Protein AF-A0A3C2C5Z8-F1 (afdb_monomer_lite)

Structure (mmCIF, N/CA/C/O backbone):
data_AF-A0A3C2C5Z8-F1
#
_entry.id   AF-A0A3C2C5Z8-F1
#
loop_
_atom_site.group_PDB
_atom_site.id
_atom_site.type_symbol
_atom_site.label_atom_id
_atom_site.label_alt_id
_atom_site.label_comp_id
_atom_site.label_asym_id
_atom_site.label_entity_id
_atom_site.label_seq_id
_atom_site.pdbx_PDB_ins_code
_atom_site.Cartn_x
_atom_site.Cartn_y
_atom_site.Cartn_z
_atom_site.occupancy
_atom_site.B_iso_or_equiv
_atom_site.auth_seq_id
_atom_site.auth_comp_id
_atom_site.auth_asym_id
_atom_site.auth_atom_id
_atom_site.pdbx_PDB_model_num
ATOM 1 N N . ILE A 1 1 ? 2.951 2.034 2.452 1.00 94.69 1 ILE A N 1
ATOM 2 C CA . ILE A 1 1 ? 3.581 2.976 1.496 1.00 94.69 1 ILE A CA 1
ATOM 3 C C . ILE A 1 1 ? 4.366 2.158 0.486 1.00 94.69 1 ILE A C 1
ATOM 5 O O . ILE A 1 1 ? 5.116 1.279 0.901 1.00 94.69 1 ILE A O 1
ATOM 9 N N . VAL A 1 2 ? 4.172 2.436 -0.802 1.00 97.19 2 VAL A N 1
ATOM 10 C CA . VAL A 1 2 ? 4.971 1.914 -1.919 1.00 97.19 2 VAL A CA 1
ATOM 11 C C . VAL A 1 2 ? 5.861 3.039 -2.447 1.00 97.19 2 VAL A C 1
ATOM 13 O O . VAL A 1 2 ? 5.403 4.180 -2.542 1.00 97.19 2 VAL A O 1
ATOM 16 N N . ARG A 1 3 ? 7.126 2.757 -2.771 1.00 97.94 3 ARG A N 1
ATOM 17 C CA . ARG A 1 3 ? 8.051 3.758 -3.323 1.00 97.94 3 ARG A CA 1
ATOM 18 C C . ARG A 1 3 ? 8.942 3.169 -4.412 1.00 97.94 3 ARG A C 1
ATOM 20 O O . ARG A 1 3 ? 9.527 2.109 -4.208 1.00 97.94 3 ARG A O 1
ATOM 27 N N . SER A 1 4 ? 9.100 3.903 -5.511 1.00 97.81 4 SER A N 1
ATOM 28 C CA . SER A 1 4 ? 10.119 3.662 -6.535 1.00 97.81 4 SER A CA 1
ATOM 29 C C . SER A 1 4 ? 10.751 4.990 -6.963 1.00 97.81 4 SER A C 1
ATOM 31 O O . SER A 1 4 ? 10.108 5.840 -7.583 1.00 97.81 4 SER A O 1
ATOM 33 N N . GLY A 1 5 ? 12.012 5.205 -6.576 1.00 96.12 5 GLY A N 1
ATOM 34 C CA . GLY A 1 5 ? 12.718 6.468 -6.806 1.00 96.12 5 GLY A CA 1
ATOM 35 C C . GLY A 1 5 ? 11.974 7.672 -6.210 1.00 96.12 5 GLY A C 1
ATOM 36 O O . GLY A 1 5 ? 11.793 7.772 -4.989 1.00 96.12 5 GLY A O 1
ATOM 37 N N . SER A 1 6 ? 11.555 8.591 -7.085 1.00 96.81 6 SER A N 1
ATOM 38 C CA . SER A 1 6 ? 10.759 9.780 -6.750 1.00 96.81 6 SER A CA 1
ATOM 39 C C . SER A 1 6 ? 9.247 9.529 -6.691 1.00 96.81 6 SER A C 1
ATOM 41 O O . SER A 1 6 ? 8.529 10.371 -6.156 1.00 96.81 6 SER A O 1
ATOM 43 N N . ARG A 1 7 ? 8.755 8.391 -7.200 1.00 97.75 7 ARG A N 1
ATOM 44 C CA . ARG A 1 7 ? 7.333 8.019 -7.171 1.00 97.75 7 ARG A CA 1
ATOM 45 C C . ARG A 1 7 ? 6.989 7.328 -5.859 1.00 97.75 7 ARG A C 1
ATOM 47 O O . ARG A 1 7 ? 7.722 6.450 -5.394 1.00 97.75 7 ARG A O 1
ATOM 54 N N . SER A 1 8 ? 5.853 7.688 -5.275 1.00 97.50 8 SER A N 1
ATOM 55 C CA . SER A 1 8 ? 5.337 7.042 -4.073 1.00 97.50 8 SER A CA 1
ATOM 56 C C . SER A 1 8 ? 3.815 7.010 -4.056 1.00 97.50 8 SER A C 1
ATOM 58 O O . SER A 1 8 ? 3.144 7.872 -4.619 1.00 97.50 8 SER A O 1
ATOM 60 N N . GLY A 1 9 ? 3.281 5.979 -3.409 1.00 97.00 9 GLY A N 1
ATOM 61 C CA . GLY A 1 9 ? 1.852 5.744 -3.270 1.00 97.00 9 GLY A CA 1
ATOM 62 C C . GLY A 1 9 ? 1.509 5.253 -1.87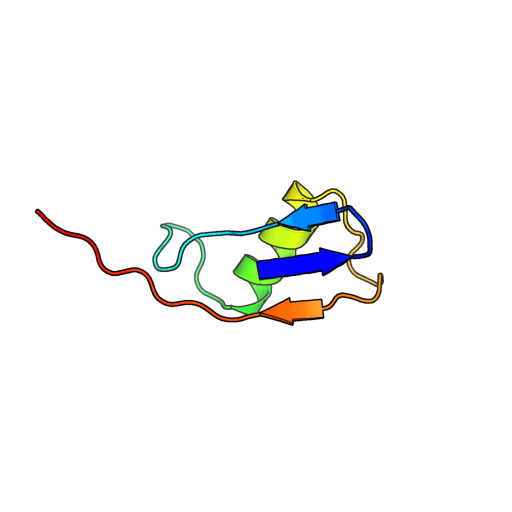5 1.00 97.00 9 GLY A C 1
ATOM 63 O O . GLY A 1 9 ? 2.264 4.515 -1.230 1.00 97.00 9 GLY A O 1
ATOM 64 N N . LEU A 1 10 ? 0.348 5.666 -1.390 1.00 96.69 10 LEU A N 1
ATOM 65 C CA . LEU A 1 10 ? -0.192 5.229 -0.115 1.00 96.69 10 LEU A CA 1
ATOM 66 C C . LEU A 1 10 ? -1.702 5.080 -0.239 1.00 96.69 10 LEU A C 1
ATOM 68 O O . LEU A 1 10 ? -2.382 5.900 -0.852 1.00 96.69 10 LEU A O 1
ATOM 72 N N . LEU A 1 11 ? -2.204 4.036 0.405 1.00 96.44 11 LEU A N 1
ATOM 73 C CA . LEU A 1 11 ? -3.603 3.891 0.754 1.00 96.44 11 LEU A CA 1
ATOM 74 C C . LEU A 1 11 ? -3.689 3.706 2.257 1.00 96.44 11 LEU A C 1
ATOM 76 O O . LEU A 1 11 ? -2.815 3.080 2.861 1.00 96.44 11 LEU A O 1
ATOM 80 N N . LEU A 1 12 ? -4.721 4.303 2.843 1.00 94.50 12 LEU A N 1
ATOM 81 C CA . LEU A 1 12 ? -5.014 4.139 4.256 1.00 94.50 12 LEU A CA 1
ATOM 82 C C . LEU A 1 12 ? -5.504 2.710 4.524 1.00 94.50 12 LEU A C 1
ATOM 84 O O . LEU A 1 12 ? -6.115 2.113 3.636 1.00 94.50 12 LEU A O 1
ATOM 88 N N . PRO A 1 13 ? -5.252 2.171 5.726 1.00 91.94 13 PRO A N 1
ATOM 89 C CA . PRO A 1 13 ? -5.932 0.967 6.188 1.00 91.94 13 PRO A CA 1
ATOM 90 C C . PRO A 1 13 ? -7.452 1.187 6.279 1.00 91.94 13 PRO A C 1
ATOM 92 O O . PRO A 1 13 ? -7.912 2.328 6.402 1.00 91.94 13 PRO A O 1
ATOM 95 N N . ASP A 1 14 ? -8.194 0.077 6.236 1.00 90.50 14 ASP A N 1
ATOM 96 C CA . ASP A 1 14 ? -9.652 0.002 6.411 1.00 90.50 14 ASP A CA 1
ATOM 97 C C . ASP A 1 14 ? -10.455 0.822 5.382 1.00 90.50 14 ASP A C 1
ATOM 99 O O . ASP A 1 14 ? -11.368 1.573 5.729 1.00 90.50 14 ASP A O 1
ATOM 103 N N . LEU A 1 15 ? -10.086 0.718 4.100 1.00 92.31 15 LEU A N 1
ATOM 104 C CA . LEU A 1 15 ? -10.858 1.302 3.000 1.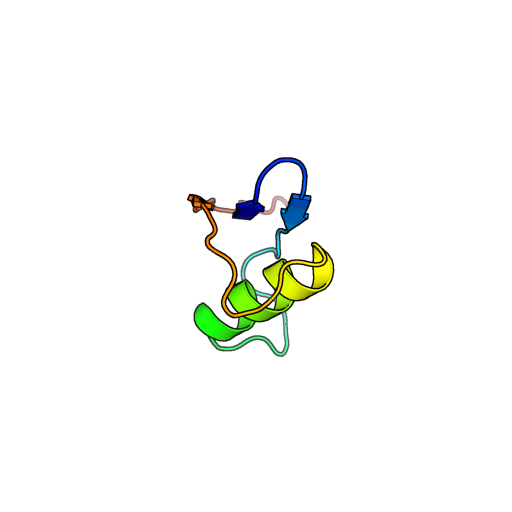00 92.31 15 LEU A CA 1
ATOM 105 C C . LEU A 1 15 ? -11.916 0.308 2.511 1.00 92.31 15 LEU A C 1
ATOM 107 O O . LEU A 1 15 ? -11.595 -0.839 2.216 1.00 92.31 15 LEU A O 1
ATOM 111 N N . GLU A 1 16 ? -13.161 0.772 2.393 1.00 94.44 16 GLU A N 1
ATOM 112 C CA . GLU A 1 16 ? -14.266 -0.015 1.839 1.00 94.44 16 GLU A CA 1
ATOM 113 C C . GLU A 1 16 ? -13.952 -0.470 0.405 1.00 94.44 16 GLU A C 1
ATOM 115 O O . GLU A 1 16 ? -13.480 0.320 -0.418 1.00 94.44 16 GLU A O 1
ATOM 120 N N . GLY A 1 17 ? -14.217 -1.747 0.115 1.00 94.56 17 GLY A N 1
ATOM 121 C CA . GLY A 1 17 ? -13.975 -2.349 -1.196 1.00 94.56 17 GLY A CA 1
ATOM 122 C C . GLY A 1 17 ? -12.518 -2.731 -1.471 1.00 94.56 17 GLY A C 1
ATOM 123 O O . GLY A 1 17 ? -12.1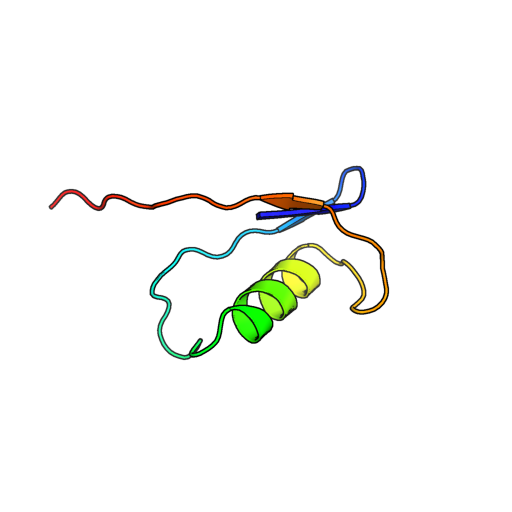86 -2.958 -2.629 1.00 94.56 17 GLY A O 1
ATOM 124 N N . ILE A 1 18 ? -11.656 -2.773 -0.447 1.00 96.31 18 ILE A N 1
ATOM 125 C CA . ILE A 1 18 ? -10.296 -3.320 -0.534 1.00 96.31 18 ILE A CA 1
ATOM 126 C C . ILE A 1 18 ? -10.135 -4.377 0.557 1.00 96.31 18 ILE A C 1
ATOM 128 O O . ILE A 1 18 ? -9.975 -4.046 1.733 1.00 96.31 18 ILE A O 1
ATOM 132 N N . ASP A 1 19 ? -10.137 -5.646 0.158 1.00 94.94 19 ASP A N 1
ATOM 133 C CA . ASP A 1 19 ? -10.221 -6.765 1.106 1.00 94.94 19 ASP A CA 1
ATOM 134 C C . ASP A 1 19 ? -8.858 -7.408 1.402 1.00 94.94 19 ASP A C 1
ATOM 136 O O . ASP A 1 19 ? -8.709 -8.156 2.371 1.00 94.94 19 ASP A O 1
ATOM 140 N N . THR A 1 20 ? -7.838 -7.125 0.582 1.00 96.38 20 THR A N 1
ATOM 141 C CA . THR A 1 20 ? -6.508 -7.741 0.713 1.00 96.38 20 THR A CA 1
ATOM 142 C C . THR A 1 20 ? -5.375 -6.718 0.729 1.00 96.38 20 THR A C 1
ATOM 144 O O . THR A 1 20 ? -5.448 -5.638 0.135 1.00 96.38 20 THR A O 1
ATOM 147 N N . ALA A 1 21 ? -4.278 -7.069 1.405 1.00 94.12 21 ALA A N 1
ATOM 148 C CA . ALA A 1 21 ? -3.077 -6.239 1.429 1.00 94.12 21 ALA A CA 1
ATOM 149 C C . ALA A 1 21 ? -2.436 -6.144 0.035 1.00 94.12 21 ALA A C 1
ATOM 151 O O . ALA A 1 21 ? -1.907 -5.098 -0.338 1.00 94.12 21 ALA A O 1
ATOM 152 N N . GLU A 1 22 ? -2.500 -7.223 -0.741 1.00 95.56 22 GLU A N 1
ATOM 153 C CA . GLU A 1 22 ? -2.014 -7.308 -2.113 1.00 95.56 22 GLU A CA 1
ATOM 154 C C . GLU A 1 22 ? -2.762 -6.332 -3.027 1.00 95.56 22 GLU A C 1
ATOM 156 O O . GLU A 1 22 ? -2.126 -5.568 -3.757 1.00 95.56 22 GLU A O 1
ATOM 161 N N . GLU A 1 23 ? -4.094 -6.294 -2.937 1.00 96.94 23 GLU A N 1
ATOM 162 C CA . GLU A 1 23 ? -4.933 -5.337 -3.663 1.00 96.94 23 GLU A CA 1
ATOM 163 C C . GLU A 1 23 ? -4.613 -3.895 -3.257 1.00 96.94 23 GLU A C 1
ATOM 165 O O . GLU A 1 23 ? -4.389 -3.036 -4.114 1.00 96.94 23 GLU A O 1
ATOM 170 N N . GLN A 1 24 ? -4.485 -3.631 -1.954 1.00 96.88 24 GLN A N 1
ATOM 171 C CA . GLN A 1 24 ? -4.104 -2.310 -1.463 1.00 96.88 24 GLN A CA 1
ATOM 172 C C . GLN A 1 24 ? -2.738 -1.868 -2.018 1.00 96.88 24 GLN A C 1
ATOM 174 O O . GLN A 1 24 ? -2.566 -0.725 -2.449 1.00 96.88 24 GLN A O 1
ATOM 179 N N . VAL A 1 25 ? -1.748 -2.763 -2.040 1.00 96.56 25 VAL A N 1
ATOM 180 C CA . VAL A 1 25 ? -0.429 -2.476 -2.616 1.00 96.56 25 VAL A CA 1
ATOM 181 C C . VAL A 1 25 ? -0.539 -2.228 -4.121 1.00 96.56 25 VAL A C 1
ATOM 183 O O . VAL A 1 25 ? 0.051 -1.261 -4.605 1.00 96.56 25 VAL A O 1
ATOM 186 N N . ALA A 1 26 ? -1.308 -3.032 -4.856 1.00 97.12 26 ALA A N 1
ATOM 187 C CA . ALA A 1 26 ? -1.503 -2.870 -6.295 1.00 97.12 26 ALA A CA 1
ATOM 188 C C . ALA A 1 26 ? -2.138 -1.512 -6.643 1.00 97.12 26 ALA A C 1
ATOM 190 O O . ALA A 1 26 ? -1.601 -0.774 -7.472 1.00 97.12 26 ALA A O 1
ATOM 191 N N . ILE A 1 27 ? -3.208 -1.120 -5.947 1.00 97.38 27 ILE A N 1
ATOM 192 C CA . ILE A 1 27 ? -3.870 0.175 -6.159 1.00 97.38 27 ILE A CA 1
ATOM 193 C C . ILE A 1 27 ? -2.931 1.327 -5.767 1.00 97.38 27 ILE A C 1
ATOM 195 O O . ILE A 1 27 ? -2.856 2.339 -6.467 1.00 97.38 27 ILE A O 1
ATOM 199 N N . ALA A 1 28 ? -2.173 1.194 -4.672 1.00 97.75 28 ALA A N 1
ATOM 200 C CA . ALA A 1 28 ? -1.208 2.216 -4.273 1.00 97.75 28 ALA A CA 1
ATOM 201 C C . ALA A 1 28 ? -0.099 2.404 -5.325 1.00 97.75 28 ALA A C 1
ATOM 203 O O . ALA A 1 28 ? 0.311 3.539 -5.571 1.00 97.75 28 ALA A O 1
ATOM 204 N N . ARG A 1 29 ? 0.361 1.322 -5.973 1.00 97.88 29 ARG A N 1
ATOM 205 C CA . ARG A 1 29 ? 1.323 1.377 -7.090 1.00 97.88 29 ARG A CA 1
ATOM 206 C C . ARG A 1 29 ? 0.725 2.075 -8.303 1.00 97.88 29 ARG A C 1
ATOM 208 O O . ARG A 1 29 ? 1.330 3.018 -8.804 1.00 97.88 29 ARG A O 1
ATOM 215 N N . GLN A 1 30 ? -0.484 1.686 -8.704 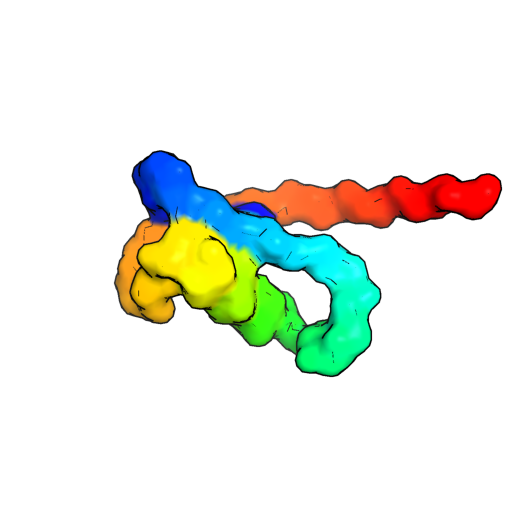1.00 97.56 30 GLN A N 1
ATOM 216 C CA . GLN A 1 30 ? -1.192 2.297 -9.828 1.00 97.56 30 GLN A CA 1
ATOM 217 C C . GLN A 1 30 ? -1.368 3.810 -9.627 1.00 97.56 30 GLN A C 1
ATOM 219 O O . GLN A 1 30 ? -1.060 4.595 -10.520 1.00 97.56 30 GLN A O 1
ATOM 224 N N . LYS A 1 31 ? -1.778 4.243 -8.426 1.00 96.69 31 LYS A N 1
ATOM 225 C CA . LYS A 1 31 ? -1.913 5.671 -8.080 1.00 96.69 31 LYS A CA 1
ATOM 226 C C . LYS A 1 31 ? -0.586 6.434 -8.103 1.00 96.69 31 LYS A C 1
ATOM 228 O O . LYS A 1 31 ? -0.588 7.638 -8.334 1.00 96.69 31 LYS A O 1
ATOM 233 N N . ALA A 1 32 ? 0.527 5.747 -7.866 1.00 97.44 32 ALA A N 1
ATOM 234 C CA . ALA A 1 32 ? 1.874 6.302 -7.953 1.00 97.44 32 ALA A CA 1
ATOM 235 C C . ALA A 1 32 ? 2.474 6.232 -9.370 1.00 97.44 32 ALA A C 1
ATOM 237 O O . ALA A 1 32 ? 3.613 6.662 -9.560 1.00 97.44 32 ALA A O 1
ATOM 238 N N . GLY A 1 33 ? 1.748 5.665 -10.343 1.00 97.69 33 GLY A N 1
ATOM 239 C CA . GLY A 1 33 ? 2.251 5.398 -11.690 1.00 97.69 33 GLY A CA 1
ATOM 240 C C . GLY A 1 33 ? 3.419 4.410 -11.699 1.00 97.69 33 GLY A C 1
ATOM 241 O O . GLY A 1 33 ? 4.398 4.647 -12.401 1.00 97.69 33 GLY A O 1
ATOM 242 N N . ILE A 1 34 ? 3.373 3.375 -10.856 1.00 98.00 34 ILE A N 1
ATOM 243 C CA . ILE A 1 34 ? 4.391 2.321 -10.748 1.00 98.00 34 ILE A CA 1
ATOM 244 C C . ILE A 1 34 ? 3.824 1.030 -11.345 1.00 98.00 34 ILE A C 1
ATOM 246 O O . ILE A 1 34 ? 2.792 0.546 -10.877 1.00 98.00 34 ILE A O 1
ATOM 250 N N . GLU A 1 35 ? 4.520 0.454 -12.327 1.00 97.19 35 GLU A N 1
ATOM 251 C CA . GLU A 1 35 ? 4.088 -0.780 -12.996 1.00 97.19 35 GLU A CA 1
ATOM 252 C C . GLU A 1 35 ? 4.134 -1.997 -12.050 1.00 97.19 35 GLU A C 1
ATOM 254 O O . GLU A 1 35 ? 4.911 -1.977 -11.089 1.00 97.19 35 GLU A O 1
ATOM 259 N N . PRO A 1 36 ? 3.329 -3.060 -12.269 1.00 95.44 36 PRO A N 1
ATOM 260 C CA . PRO A 1 36 ? 3.213 -4.221 -11.367 1.00 95.44 36 PRO A CA 1
ATOM 261 C C . PRO A 1 36 ? 4.482 -5.073 -11.204 1.00 95.44 36 PRO A C 1
ATOM 263 O O . PRO A 1 36 ? 4.674 -5.718 -10.169 1.00 95.44 36 PRO A O 1
ATOM 266 N N . ASP A 1 37 ? 5.357 -5.066 -12.197 1.00 95.06 37 ASP A N 1
ATOM 267 C CA . ASP A 1 37 ? 6.634 -5.783 -12.245 1.00 95.06 37 ASP A CA 1
ATOM 268 C C . ASP A 1 37 ? 7.821 -4.914 -11.801 1.00 95.06 37 ASP A C 1
ATOM 270 O O . ASP A 1 37 ? 8.911 -5.422 -11.539 1.00 95.06 37 ASP A O 1
ATOM 274 N N . GLU A 1 38 ? 7.606 -3.608 -11.632 1.00 96.06 38 GLU A N 1
ATOM 275 C CA . GLU A 1 38 ? 8.656 -2.688 -11.213 1.00 96.06 38 GLU A CA 1
ATOM 276 C C . GLU A 1 38 ? 9.100 -2.947 -9.754 1.00 96.06 38 GLU A C 1
ATOM 278 O O . GLU A 1 38 ? 8.253 -3.106 -8.870 1.00 96.06 38 GLU A O 1
ATOM 283 N N . PRO A 1 39 ? 10.406 -2.967 -9.433 1.00 96.06 39 PRO A N 1
ATOM 284 C CA . PRO A 1 39 ? 10.853 -3.109 -8.051 1.00 96.06 39 PRO A CA 1
ATOM 285 C C . PRO A 1 39 ? 10.406 -1.920 -7.188 1.00 96.06 39 PRO A C 1
ATOM 287 O O . PRO A 1 39 ? 10.574 -0.758 -7.554 1.00 96.06 39 PRO A O 1
ATOM 290 N N . VAL A 1 40 ? 9.884 -2.211 -5.993 1.00 97.44 40 VAL A N 1
ATOM 291 C CA . VAL A 1 40 ? 9.411 -1.197 -5.039 1.00 97.44 40 VAL A CA 1
ATOM 292 C C . VAL A 1 40 ? 9.950 -1.431 -3.637 1.00 97.44 40 VAL A C 1
ATOM 294 O O . VAL A 1 40 ? 10.171 -2.560 -3.205 1.00 97.44 40 VAL A O 1
ATOM 297 N N . GLN A 1 41 ? 10.093 -0.344 -2.887 1.00 97.94 41 GLN A N 1
ATOM 298 C CA . GLN A 1 41 ? 10.273 -0.384 -1.441 1.00 97.94 41 GLN A CA 1
ATOM 299 C C . GLN A 1 41 ? 8.903 -0.324 -0.761 1.00 97.94 41 GLN A C 1
ATOM 301 O O . GLN A 1 41 ? 8.089 0.554 -1.064 1.00 97.94 41 GLN A O 1
ATOM 306 N N . LEU A 1 42 ? 8.659 -1.245 0.174 1.00 97.12 42 LEU A N 1
ATOM 307 C CA . LEU A 1 42 ? 7.437 -1.297 0.972 1.00 97.12 42 LEU A CA 1
ATOM 308 C C . LEU A 1 42 ? 7.705 -0.825 2.400 1.00 97.12 42 LEU A C 1
ATOM 310 O O . LEU A 1 42 ? 8.642 -1.278 3.052 1.00 97.12 42 LEU A O 1
ATOM 314 N N . GLN A 1 43 ? 6.841 0.053 2.9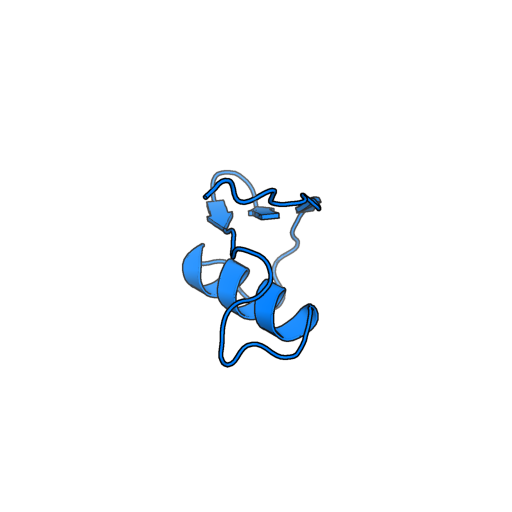06 1.00 96.62 43 GLN A N 1
ATOM 315 C CA . GLN A 1 43 ? 6.844 0.488 4.304 1.00 96.62 43 GLN A CA 1
ATOM 316 C C . GLN A 1 43 ? 5.444 0.327 4.900 1.00 96.62 43 GLN A C 1
ATOM 318 O O . GLN A 1 43 ? 4.443 0.610 4.233 1.00 96.62 43 GLN A O 1
ATOM 323 N N . ARG A 1 44 ? 5.363 -0.091 6.164 1.00 94.81 44 ARG A N 1
ATOM 324 C CA . ARG A 1 44 ? 4.103 -0.230 6.910 1.00 94.81 44 ARG A CA 1
ATOM 325 C C . ARG A 1 44 ? 3.915 0.940 7.871 1.00 94.81 44 ARG A C 1
ATOM 327 O O . ARG A 1 44 ? 4.888 1.485 8.379 1.00 94.81 44 ARG A O 1
ATOM 334 N N . PHE A 1 45 ? 2.663 1.306 8.109 1.00 94.50 45 PHE A N 1
ATOM 335 C CA . PHE A 1 45 ? 2.266 2.333 9.068 1.00 94.50 45 PHE A CA 1
ATOM 336 C C . PHE A 1 45 ? 0.908 1.957 9.670 1.00 94.50 45 PHE A C 1
ATOM 338 O O . PHE A 1 45 ? 0.185 1.140 9.099 1.00 94.50 45 PHE A O 1
ATOM 345 N N . LYS A 1 46 ? 0.573 2.550 10.816 1.00 94.50 46 LYS A N 1
ATOM 346 C CA . LYS A 1 46 ? -0.728 2.417 11.479 1.00 94.50 46 LYS A CA 1
ATOM 347 C C . LYS A 1 46 ? -1.408 3.785 11.489 1.00 94.50 46 LYS A C 1
ATOM 349 O O . LYS A 1 46 ? -0.725 4.803 11.579 1.00 94.50 46 LYS A O 1
ATOM 354 N N . VAL A 1 47 ? -2.734 3.800 11.397 1.00 93.19 47 VAL A N 1
ATOM 355 C CA . VAL A 1 47 ? -3.548 5.007 11.575 1.00 93.19 47 VAL A CA 1
ATOM 356 C C . VAL A 1 47 ? -4.281 4.910 12.904 1.00 93.19 47 VAL A C 1
ATOM 358 O O . VAL A 1 47 ? -4.846 3.869 13.228 1.00 93.19 47 VAL A O 1
ATOM 361 N N . GLU A 1 48 ? -4.282 6.005 13.655 1.00 93.62 48 GLU A N 1
ATOM 362 C CA . GLU A 1 48 ? -5.124 6.187 14.833 1.00 93.62 48 GLU A CA 1
ATOM 363 C C . GLU A 1 48 ? -6.075 7.343 14.533 1.00 93.62 48 GLU A C 1
ATOM 365 O O . GLU A 1 48 ? -5.640 8.450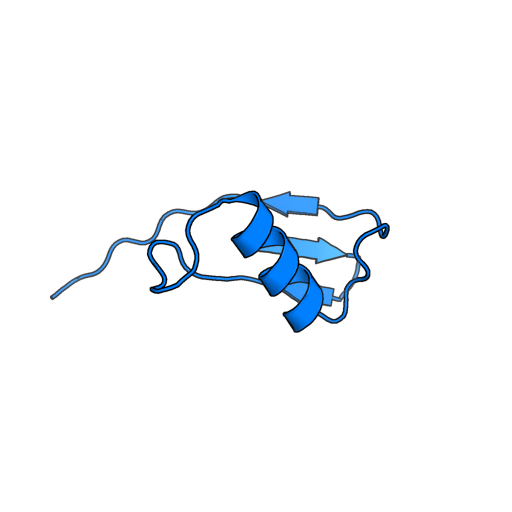 14.210 1.00 93.62 48 GLU A O 1
ATOM 370 N N . ARG A 1 49 ? -7.379 7.053 14.534 1.00 90.12 49 ARG A N 1
ATOM 371 C CA . ARG A 1 49 ? -8.427 8.042 14.274 1.00 90.12 49 ARG A CA 1
ATOM 372 C C . ARG A 1 49 ? -8.932 8.569 15.612 1.00 90.12 49 ARG A C 1
ATOM 374 O O . ARG A 1 49 ? -9.282 7.776 16.481 1.00 90.12 49 ARG A O 1
ATOM 381 N N . TYR A 1 50 ? -8.978 9.887 15.748 1.00 90.06 50 TYR A N 1
ATOM 382 C CA . TYR A 1 50 ? -9.573 10.573 16.891 1.00 90.06 50 TYR A CA 1
ATOM 383 C C . TYR A 1 50 ? -10.952 11.099 16.477 1.00 90.06 50 TYR A C 1
ATOM 385 O O . TYR A 1 50 ? -11.102 11.593 15.357 1.00 90.06 50 TYR A O 1
ATOM 393 N N . THR A 1 51 ? -11.938 10.946 17.358 1.00 82.12 51 THR A N 1
ATOM 394 C CA . THR A 1 51 ? -13.317 11.454 17.221 1.00 82.12 51 THR A CA 1
ATOM 395 C C . THR A 1 51 ? -13.528 12.703 18.048 1.00 82.12 51 THR A C 1
ATOM 397 O O . THR A 1 51 ? -13.038 12.703 19.200 1.00 82.12 51 THR A O 1
#

Radius of gyration: 11.49 Å; chains: 1; bounding box: 27×19×30 Å

Sequence (51 aa):
IVRSGSRSGLLLPDLEGIDTAEEQVAIARQKAGIEPDEPVQLQRFKVERYT

Foldseek 3Di:
DKDDDPFWFADAPPDPPQDDPVSRVVVRCVVRVHDPPHDIDDDDDHDDDDD

Secondary structure (DSSP, 8-state):
-EEETTEEE---SS-TT---HHHHHHHHHHHTT--TTS--EE---------

pLDDT: mean 95.51, std 2.78, range [82.12, 98.0]